Protein AF-A0A962L7I5-F1 (afdb_monomer)

Nearest PDB structures (foldseek):
  8ezt-assembly1_D-2  TM=8.402E-01  e=3.115E-03  Legionella pneumophila
  2b5a-assembly1_A  TM=9.292E-01  e=1.386E-02  [Bacillus] caldolyticus
  5woq-assembly2_C  TM=7.371E-01  e=6.204E-03  Mycolicibacterium smegmatis MC2 155
  3g5g-assembly1_A  TM=9.564E-01  e=7.330E-02  Enterobacter sp. RFL1396
  5d50-assembly1_C  TM=4.826E-01  e=2.299E+00  Salmonella phage SPC32H

Radius of gyration: 21.62 Å; Cα contacts (8 Å, |Δi|>4): 73; chains: 1; bounding box: 39×39×59 Å

Sequence (113 aa):
IFNMRTHRQRIADSLREARLEAGLSLRELAAHAGTSHATLLAYEQGKKVPAATTYLRILEACGNAVDINIERRVRERDGIPRGEELEAVLELARQFPHRMSRHLELPRFGRHG

Structure (mmCIF, N/CA/C/O backbone):
data_AF-A0A962L7I5-F1
#
_entry.id   AF-A0A962L7I5-F1
#
loop_
_atom_site.group_PDB
_atom_site.id
_atom_site.type_symbol
_atom_site.label_atom_id
_atom_site.label_alt_id
_atom_site.label_comp_id
_atom_site.label_asym_id
_atom_site.label_entity_id
_atom_site.label_seq_id
_atom_site.pdbx_PDB_ins_code
_atom_site.Cartn_x
_atom_site.Cartn_y
_atom_site.Cartn_z
_atom_site.occupancy
_atom_site.B_iso_or_equiv
_atom_site.auth_seq_id
_atom_site.auth_comp_id
_atom_site.auth_asym_id
_atom_site.auth_atom_id
_atom_site.pdbx_PDB_model_num
ATOM 1 N N . ILE A 1 1 ? 9.829 16.291 -10.262 1.00 51.28 1 ILE A N 1
ATOM 2 C CA . ILE A 1 1 ? 8.771 16.480 -9.229 1.00 51.28 1 ILE A CA 1
ATOM 3 C C . ILE A 1 1 ? 7.478 15.704 -9.558 1.00 51.28 1 ILE A C 1
ATOM 5 O O . ILE A 1 1 ? 6.868 15.171 -8.640 1.00 51.28 1 ILE A O 1
ATOM 9 N N . PHE A 1 2 ? 7.102 15.533 -10.838 1.00 54.25 2 PHE A N 1
ATOM 10 C CA . PHE A 1 2 ? 5.874 14.833 -11.279 1.00 54.25 2 PHE A CA 1
ATOM 11 C C . PHE A 1 2 ? 5.683 13.391 -10.737 1.00 54.25 2 PHE A C 1
ATOM 13 O O . PHE A 1 2 ? 4.556 12.959 -10.537 1.00 54.25 2 PHE A O 1
ATOM 20 N N . ASN A 1 3 ? 6.762 12.661 -10.418 1.00 61.88 3 ASN A N 1
ATOM 21 C CA . ASN A 1 3 ? 6.691 11.237 -10.049 1.00 61.88 3 ASN A CA 1
ATOM 22 C C . ASN A 1 3 ? 6.211 10.964 -8.602 1.00 61.88 3 ASN A C 1
ATOM 24 O O . ASN A 1 3 ? 5.497 9.996 -8.350 1.00 61.88 3 ASN A O 1
ATOM 28 N N . MET A 1 4 ? 6.550 11.822 -7.629 1.00 64.81 4 MET A N 1
ATOM 29 C CA . MET A 1 4 ? 6.256 11.557 -6.205 1.00 64.81 4 MET A CA 1
ATOM 30 C C . MET A 1 4 ? 4.758 11.601 -5.875 1.00 64.81 4 MET A C 1
ATOM 32 O O . MET A 1 4 ? 4.284 10.828 -5.041 1.00 64.81 4 MET A O 1
ATOM 36 N N . ARG A 1 5 ? 3.995 12.478 -6.544 1.00 68.75 5 ARG A N 1
ATOM 37 C CA . ARG A 1 5 ? 2.543 12.596 -6.334 1.00 68.75 5 ARG A CA 1
ATOM 38 C C . ARG A 1 5 ? 1.814 11.332 -6.803 1.00 68.75 5 ARG A C 1
ATOM 40 O O . ARG A 1 5 ? 0.890 10.893 -6.124 1.00 68.75 5 ARG A O 1
ATOM 47 N N . THR A 1 6 ? 2.295 10.720 -7.887 1.00 84.75 6 THR A N 1
ATOM 48 C CA . THR A 1 6 ? 1.784 9.455 -8.435 1.00 84.75 6 THR A CA 1
ATOM 49 C C . THR A 1 6 ? 2.081 8.274 -7.515 1.00 84.75 6 THR A C 1
ATOM 51 O O . THR A 1 6 ? 1.202 7.451 -7.280 1.00 84.75 6 THR A O 1
ATOM 54 N N . HIS A 1 7 ? 3.289 8.197 -6.945 1.00 86.25 7 HIS A N 1
ATOM 55 C CA . HIS A 1 7 ? 3.655 7.099 -6.041 1.00 86.25 7 HIS A CA 1
ATOM 56 C C . HIS A 1 7 ? 2.822 7.087 -4.762 1.00 86.25 7 HIS A C 1
ATOM 58 O O . HIS A 1 7 ? 2.343 6.034 -4.355 1.00 86.25 7 HIS A O 1
ATOM 64 N N . ARG A 1 8 ? 2.590 8.258 -4.161 1.00 92.56 8 ARG A N 1
ATOM 65 C CA . ARG A 1 8 ? 1.739 8.369 -2.974 1.00 92.56 8 ARG A CA 1
ATOM 66 C C . ARG A 1 8 ? 0.310 7.908 -3.242 1.00 92.56 8 ARG A C 1
ATOM 68 O O . ARG A 1 8 ? -0.241 7.192 -2.417 1.00 92.56 8 ARG A O 1
ATOM 75 N N . GLN A 1 9 ? -0.275 8.333 -4.363 1.00 94.06 9 GLN A N 1
ATOM 76 C CA . GLN A 1 9 ? -1.643 7.944 -4.695 1.00 94.06 9 GLN A CA 1
ATOM 77 C C . GLN A 1 9 ? -1.739 6.432 -4.913 1.00 94.06 9 GLN A C 1
ATOM 79 O O . GLN A 1 9 ? -2.592 5.800 -4.314 1.00 94.06 9 GLN A O 1
AT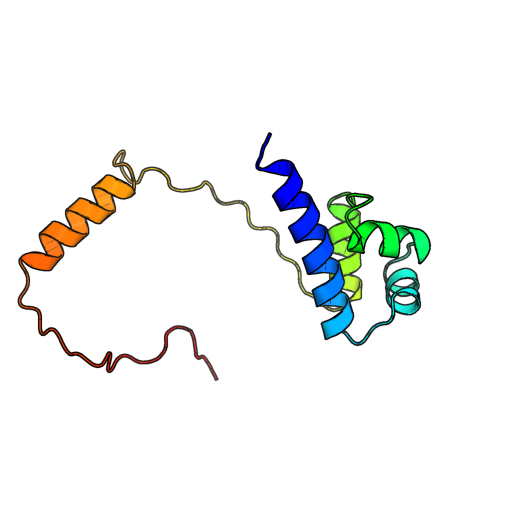OM 84 N N . ARG A 1 10 ? -0.781 5.834 -5.634 1.00 93.88 10 ARG A N 1
ATOM 85 C CA . ARG A 1 10 ? -0.722 4.374 -5.812 1.00 93.88 10 ARG A CA 1
ATOM 86 C C . ARG A 1 10 ? -0.616 3.603 -4.494 1.00 93.88 10 ARG A C 1
ATOM 88 O O . ARG A 1 10 ? -1.266 2.580 -4.366 1.00 93.88 10 ARG A O 1
ATOM 95 N N . ILE A 1 11 ? 0.172 4.091 -3.530 1.00 96.19 11 ILE A N 1
ATOM 96 C CA . ILE A 1 11 ? 0.264 3.490 -2.185 1.00 96.19 11 ILE A CA 1
ATOM 97 C C . ILE A 1 11 ? -1.074 3.590 -1.440 1.00 96.19 11 ILE A C 1
ATOM 99 O O . ILE A 1 11 ? -1.462 2.669 -0.731 1.00 96.19 11 ILE A O 1
ATOM 103 N N . ALA A 1 12 ? -1.765 4.724 -1.558 1.00 97.62 12 ALA A N 1
ATOM 104 C CA . ALA A 1 12 ? -3.062 4.916 -0.920 1.00 97.62 12 ALA A CA 1
ATOM 105 C C . ALA A 1 12 ? -4.128 3.988 -1.524 1.00 97.6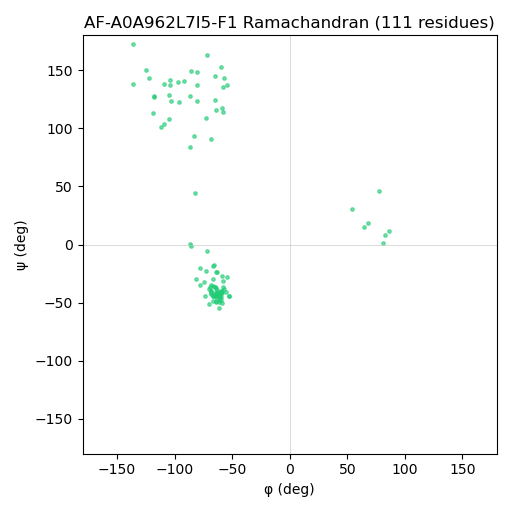2 12 ALA A C 1
ATOM 107 O O . ALA A 1 12 ? -4.876 3.345 -0.787 1.00 97.62 12 ALA A O 1
ATOM 108 N N . ASP A 1 13 ? -4.150 3.895 -2.854 1.00 97.81 13 ASP A N 1
ATOM 109 C CA . ASP A 1 13 ? -5.092 3.070 -3.603 1.00 97.81 13 ASP A CA 1
ATOM 110 C C . ASP A 1 13 ? -4.864 1.578 -3.319 1.00 97.81 13 ASP A C 1
ATOM 11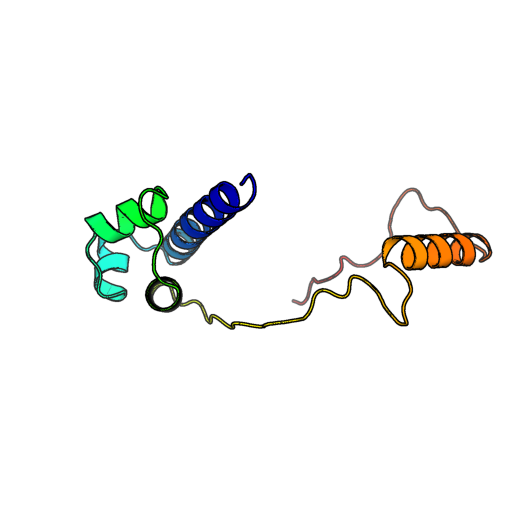2 O O . ASP A 1 13 ? -5.829 0.875 -3.038 1.00 97.81 13 ASP A O 1
ATOM 116 N N . SER A 1 14 ? -3.609 1.111 -3.280 1.00 97.19 14 SER A N 1
ATOM 117 C CA . SER A 1 14 ? -3.300 -0.297 -2.994 1.00 97.19 14 SER A CA 1
ATOM 118 C C . SER A 1 14 ? -3.690 -0.723 -1.577 1.00 97.19 14 SER A C 1
ATOM 120 O O . SER A 1 14 ? -4.181 -1.831 -1.388 1.00 97.19 14 SER A O 1
ATOM 122 N N . LEU A 1 15 ? -3.534 0.150 -0.571 1.00 97.94 15 LEU A N 1
ATOM 123 C CA . LEU A 1 15 ? -4.030 -0.135 0.782 1.00 97.94 15 LEU A CA 1
ATOM 124 C C . LEU A 1 15 ? -5.554 -0.265 0.810 1.00 97.94 15 LEU A C 1
ATOM 126 O O . LEU A 1 15 ? -6.089 -1.153 1.473 1.00 97.94 15 LEU A O 1
ATOM 130 N N . ARG A 1 16 ? -6.250 0.627 0.098 1.00 98.38 16 ARG A N 1
ATOM 131 C CA . ARG A 1 16 ? -7.710 0.599 0.011 1.00 98.38 16 ARG A CA 1
ATOM 132 C C . ARG A 1 16 ? -8.197 -0.661 -0.700 1.00 98.38 16 ARG A C 1
ATOM 134 O O . ARG A 1 16 ? -9.159 -1.264 -0.238 1.00 98.38 16 ARG A O 1
ATOM 141 N N . GLU A 1 17 ? -7.556 -1.031 -1.802 1.00 98.38 17 GLU A N 1
ATOM 142 C CA . GLU A 1 17 ? -7.871 -2.225 -2.588 1.00 98.38 17 GLU A CA 1
ATOM 143 C C . GLU A 1 17 ? -7.684 -3.492 -1.752 1.00 98.38 17 GLU A C 1
ATOM 145 O O . GLU A 1 17 ? -8.662 -4.200 -1.519 1.00 98.38 17 GLU A O 1
ATOM 150 N N . ALA A 1 18 ? -6.503 -3.682 -1.155 1.00 98.25 18 ALA A N 1
ATOM 151 C CA . ALA A 1 18 ? -6.217 -4.823 -0.285 1.00 98.25 18 ALA A CA 1
ATOM 152 C C . ALA A 1 18 ? -7.220 -4.949 0.876 1.00 98.25 18 ALA A C 1
ATOM 154 O O . ALA A 1 18 ? -7.677 -6.046 1.196 1.00 98.25 18 ALA A O 1
ATOM 155 N N . ARG A 1 19 ? -7.615 -3.824 1.494 1.00 98.44 19 ARG A N 1
ATOM 156 C CA . ARG A 1 19 ? -8.627 -3.828 2.560 1.00 98.44 19 ARG A CA 1
ATOM 157 C C . ARG A 1 19 ? -9.993 -4.296 2.053 1.00 98.44 19 ARG A C 1
ATOM 159 O O . ARG A 1 19 ? -10.679 -5.044 2.748 1.00 98.44 19 ARG A O 1
ATOM 166 N N . LEU A 1 20 ? -10.422 -3.785 0.898 1.00 98.44 20 LEU A N 1
ATOM 167 C CA . LEU A 1 20 ? -11.727 -4.106 0.320 1.00 98.44 20 LEU A CA 1
ATOM 168 C C . LEU A 1 20 ? -11.792 -5.565 -0.140 1.00 98.44 20 LEU A C 1
ATOM 170 O O . LEU A 1 20 ? -12.806 -6.213 0.100 1.00 98.44 20 LEU A O 1
ATOM 174 N N . GLU A 1 21 ? -10.717 -6.089 -0.729 1.00 98.38 21 GLU A N 1
ATOM 175 C CA . GLU A 1 21 ? -10.602 -7.500 -1.115 1.00 98.38 21 GLU A CA 1
ATOM 176 C C . GLU A 1 21 ? -10.629 -8.436 0.097 1.00 98.38 21 GLU A C 1
ATOM 178 O O . GLU A 1 21 ? -11.288 -9.473 0.061 1.00 98.38 21 GLU A O 1
ATOM 183 N N . ALA A 1 22 ? -10.008 -8.031 1.208 1.00 97.69 22 ALA A N 1
ATOM 184 C CA . ALA A 1 22 ? -10.085 -8.747 2.481 1.00 97.69 22 ALA A CA 1
ATOM 185 C C . ALA A 1 22 ? -11.460 -8.636 3.175 1.00 97.69 22 ALA A C 1
ATOM 187 O O . ALA A 1 22 ? -11.672 -9.244 4.223 1.00 97.69 22 ALA A O 1
ATOM 188 N N . GLY A 1 23 ? -12.391 -7.836 2.638 1.00 98.38 23 GLY A N 1
ATOM 189 C CA . GLY A 1 23 ? -13.717 -7.622 3.222 1.00 98.38 23 GLY A CA 1
ATOM 190 C C . GLY A 1 23 ? -13.708 -6.853 4.548 1.00 98.38 23 GLY A C 1
ATOM 191 O O . GLY A 1 23 ? -14.690 -6.901 5.285 1.00 98.38 23 GLY A O 1
ATOM 192 N N . LEU A 1 24 ? -12.621 -6.141 4.867 1.00 98.44 24 LEU A N 1
ATOM 193 C CA . LEU A 1 24 ? -12.444 -5.471 6.156 1.00 98.44 24 LEU A CA 1
ATOM 194 C C . LEU A 1 24 ? -12.943 -4.020 6.119 1.00 98.44 24 LEU A C 1
ATOM 196 O O . LEU A 1 24 ? -12.698 -3.251 5.182 1.00 98.44 24 LEU A O 1
ATOM 200 N N . SER A 1 25 ? -13.578 -3.572 7.195 1.00 98.44 25 SER A N 1
ATOM 201 C CA . SER A 1 25 ? -13.774 -2.148 7.454 1.00 98.44 25 SER A CA 1
ATOM 202 C C . SER A 1 25 ? -12.456 -1.473 7.853 1.00 98.44 25 SER A C 1
ATOM 204 O O . SER A 1 25 ? -11.490 -2.108 8.280 1.00 98.44 25 SER A O 1
ATOM 206 N N . LEU A 1 26 ? -12.414 -0.139 7.774 1.00 98.38 26 LEU A N 1
ATOM 207 C CA . LEU A 1 26 ? -11.265 0.636 8.259 1.00 98.38 26 LEU A CA 1
ATOM 208 C C . LEU A 1 26 ? -10.975 0.393 9.748 1.00 98.38 26 LEU A C 1
ATOM 210 O O . LEU A 1 26 ? -9.826 0.492 10.166 1.00 98.38 26 LEU A O 1
ATOM 214 N N . ARG A 1 27 ? -11.998 0.121 10.571 1.00 98.12 27 ARG A N 1
ATOM 215 C CA . ARG A 1 27 ? -11.800 -0.127 12.007 1.00 98.12 27 ARG A CA 1
ATOM 216 C C . ARG A 1 27 ? -11.172 -1.493 12.248 1.00 98.12 27 ARG A C 1
ATOM 218 O O . ARG A 1 27 ? -10.232 -1.573 13.032 1.00 98.12 27 ARG A O 1
ATOM 225 N N . GLU A 1 28 ? -11.659 -2.519 11.558 1.00 98.50 28 GLU A N 1
ATOM 226 C CA . GLU A 1 28 ? -11.133 -3.883 11.674 1.00 98.50 28 GLU A CA 1
ATOM 227 C C . GLU A 1 28 ? -9.688 -3.947 11.193 1.00 98.50 28 GLU A C 1
ATOM 229 O O . GLU A 1 28 ? -8.818 -4.374 11.949 1.00 98.50 28 GLU A O 1
ATOM 234 N N . LEU A 1 29 ? -9.391 -3.410 10.003 1.00 98.56 29 LEU A N 1
ATOM 235 C CA . LEU A 1 29 ? -8.015 -3.395 9.510 1.00 98.56 29 LEU A CA 1
ATOM 236 C C . LEU A 1 29 ? -7.092 -2.568 10.410 1.00 98.56 29 LEU A C 1
ATOM 238 O O . LEU A 1 29 ? -5.962 -2.971 10.661 1.00 98.56 29 LEU A O 1
ATOM 242 N N . ALA A 1 30 ? -7.547 -1.426 10.930 1.00 98.19 30 ALA A N 1
ATOM 243 C CA . ALA A 1 30 ? -6.731 -0.640 11.851 1.00 98.19 30 ALA A CA 1
ATOM 244 C C . ALA A 1 30 ? -6.377 -1.439 13.118 1.00 98.19 30 ALA A C 1
ATOM 246 O O . ALA A 1 30 ? -5.218 -1.431 13.534 1.00 98.19 30 ALA A O 1
ATOM 247 N N . ALA A 1 31 ? -7.344 -2.168 13.683 1.00 97.88 31 ALA A N 1
ATOM 248 C CA . ALA A 1 31 ? -7.118 -3.041 14.829 1.00 97.88 31 ALA A CA 1
ATOM 249 C C . ALA A 1 31 ? -6.151 -4.189 14.492 1.00 97.88 31 ALA A C 1
ATOM 251 O O . ALA A 1 31 ? -5.170 -4.370 15.208 1.00 97.88 31 ALA A O 1
ATOM 252 N N . HIS A 1 32 ? -6.372 -4.900 13.380 1.00 97.19 32 HIS A N 1
ATOM 253 C CA . HIS A 1 32 ? -5.519 -6.012 12.937 1.00 97.19 32 HIS A CA 1
ATOM 254 C C . HIS A 1 32 ? -4.090 -5.559 12.659 1.00 97.19 32 HIS A C 1
ATOM 256 O O . HIS A 1 32 ? -3.127 -6.200 13.070 1.00 97.19 32 HIS A O 1
ATOM 262 N N . ALA A 1 33 ? -3.950 -4.425 11.978 1.00 96.88 33 ALA A N 1
ATOM 263 C CA . ALA A 1 33 ? -2.652 -3.893 11.635 1.00 96.88 33 ALA A CA 1
ATOM 264 C C . ALA A 1 33 ? -1.945 -3.309 12.857 1.00 96.88 33 ALA A C 1
ATOM 266 O O . ALA A 1 33 ? -0.732 -3.206 12.808 1.00 96.88 33 ALA A O 1
ATOM 267 N N . GLY A 1 34 ? -2.630 -2.907 13.935 1.00 97.12 34 GLY A N 1
ATOM 268 C CA . GLY A 1 34 ? -2.020 -2.192 15.063 1.00 97.12 34 GLY A CA 1
ATOM 269 C C . GLY A 1 34 ? -1.774 -0.712 14.744 1.00 97.12 34 GLY A C 1
ATOM 270 O O . GLY A 1 34 ? -0.678 -0.178 14.930 1.00 97.12 34 GLY A O 1
ATOM 271 N N . THR A 1 35 ? -2.775 -0.046 14.171 1.00 96.75 35 THR A N 1
ATOM 272 C CA . THR A 1 35 ? -2.783 1.398 13.905 1.00 96.75 35 THR A CA 1
ATOM 273 C C . THR A 1 35 ? -4.136 1.999 14.284 1.00 96.75 35 THR A C 1
ATOM 275 O O . THR A 1 35 ? -5.077 1.290 14.625 1.00 96.75 35 THR A O 1
ATOM 278 N N . SER A 1 36 ? -4.265 3.325 14.247 1.00 98.12 36 SER A N 1
ATOM 279 C CA . SER A 1 36 ? -5.557 3.968 14.509 1.00 98.12 36 SER A CA 1
ATOM 280 C C . SER A 1 36 ? -6.408 4.050 13.240 1.00 98.12 36 SER A C 1
ATOM 282 O O . SER A 1 36 ? -5.880 4.241 12.141 1.00 98.12 36 SER A O 1
ATOM 284 N N . HIS A 1 37 ? -7.734 4.006 13.391 1.00 98.00 37 HIS A N 1
ATOM 285 C CA . HIS A 1 37 ? -8.676 4.244 12.292 1.00 98.00 37 HIS A CA 1
ATOM 286 C C . HIS A 1 37 ? -8.395 5.573 11.568 1.00 98.00 37 HIS A C 1
ATOM 288 O O . HIS A 1 37 ? -8.372 5.625 10.341 1.00 98.00 37 HIS A O 1
ATOM 294 N N . ALA A 1 38 ? -8.146 6.653 12.319 1.00 98.19 38 ALA A N 1
ATOM 295 C CA . ALA A 1 38 ? -7.850 7.967 11.747 1.00 98.19 38 ALA A CA 1
ATOM 296 C C . ALA A 1 38 ? -6.531 7.969 10.955 1.00 98.19 38 ALA A C 1
ATOM 298 O O . ALA A 1 38 ? -6.432 8.612 9.909 1.00 98.19 38 ALA A O 1
ATOM 299 N N . THR A 1 39 ? -5.528 7.227 11.430 1.00 98.19 39 THR A N 1
ATOM 300 C CA . THR A 1 39 ? -4.248 7.056 10.736 1.00 98.19 39 THR A CA 1
ATOM 301 C C . THR A 1 39 ? -4.433 6.282 9.433 1.00 98.19 39 THR A C 1
ATOM 303 O O . THR A 1 39 ? -3.969 6.747 8.395 1.00 98.19 39 THR A O 1
ATOM 306 N N . LEU A 1 40 ? -5.144 5.151 9.466 1.00 98.44 40 LEU A N 1
ATOM 307 C CA . LEU A 1 40 ? -5.412 4.338 8.278 1.00 98.44 40 LEU A CA 1
ATOM 308 C C . LEU A 1 40 ? -6.241 5.105 7.237 1.00 98.44 40 LEU A C 1
ATOM 310 O O . LEU A 1 40 ? -5.890 5.121 6.061 1.00 98.44 40 LEU A O 1
ATOM 314 N N . LEU A 1 41 ? -7.266 5.844 7.676 1.00 98.50 41 LEU A N 1
ATOM 315 C CA . LEU A 1 41 ? -8.048 6.729 6.810 1.00 98.50 41 LEU A CA 1
ATOM 316 C C . LEU A 1 41 ? -7.167 7.795 6.138 1.00 98.50 41 LEU A C 1
ATOM 318 O O . LEU A 1 41 ? -7.325 8.080 4.953 1.00 98.50 41 LEU A O 1
ATOM 322 N N . ALA A 1 42 ? -6.224 8.386 6.878 1.00 98.12 42 ALA A N 1
ATOM 323 C CA . ALA A 1 42 ? -5.292 9.360 6.317 1.00 98.12 42 ALA A CA 1
ATOM 324 C C . ALA A 1 42 ? -4.328 8.736 5.291 1.00 98.12 42 ALA A C 1
ATOM 326 O O . ALA A 1 42 ? -3.911 9.441 4.368 1.00 98.12 42 ALA A O 1
ATOM 327 N N . TYR A 1 43 ? -3.986 7.450 5.432 1.00 98.19 43 TYR A N 1
ATOM 328 C CA . TYR A 1 43 ? -3.206 6.711 4.438 1.00 98.19 43 TYR A CA 1
ATOM 329 C C . TYR A 1 43 ? -4.013 6.447 3.164 1.00 98.19 43 TYR A C 1
ATOM 331 O O . TYR A 1 43 ? -3.557 6.842 2.096 1.00 98.19 43 TYR A O 1
ATOM 339 N N . GLU A 1 44 ? -5.229 5.897 3.260 1.00 97.94 44 GLU A N 1
ATOM 340 C CA . GLU A 1 44 ? -6.083 5.632 2.082 1.00 97.94 44 GLU A CA 1
ATOM 341 C C . GLU A 1 44 ? -6.501 6.908 1.333 1.00 97.94 44 GLU A C 1
ATOM 343 O O . GLU A 1 44 ? -6.799 6.872 0.145 1.00 97.94 44 GLU A O 1
ATOM 348 N N . GLN A 1 45 ? -6.514 8.063 2.002 1.00 96.94 45 GLN A N 1
ATOM 349 C CA . GLN A 1 45 ? -6.763 9.361 1.361 1.00 96.94 45 GLN A CA 1
ATOM 350 C C . GLN A 1 45 ? -5.495 10.001 0.770 1.00 96.94 45 GLN A C 1
ATOM 352 O O . GLN A 1 45 ? -5.549 11.128 0.273 1.00 96.94 45 GLN A O 1
ATOM 357 N N . GLY A 1 46 ? -4.330 9.361 0.906 1.00 95.75 46 GLY A N 1
ATOM 358 C CA . GLY A 1 46 ? -3.043 9.917 0.490 1.00 95.75 46 GLY A CA 1
ATOM 359 C C . GLY A 1 46 ? -2.625 11.172 1.269 1.00 95.75 46 GLY A C 1
ATOM 360 O O . GLY A 1 46 ? -1.723 11.896 0.842 1.00 95.75 46 GLY A O 1
ATOM 361 N N . LYS A 1 47 ? -3.254 11.473 2.411 1.00 95.69 47 LYS A N 1
ATOM 362 C CA . LYS A 1 47 ? -2.896 12.620 3.267 1.00 95.69 47 LYS A CA 1
ATOM 363 C C . LYS A 1 47 ? -1.605 12.367 4.037 1.00 95.69 47 LYS A C 1
ATOM 365 O O . LYS A 1 47 ? -0.846 13.301 4.278 1.00 95.69 47 LYS A O 1
ATOM 370 N N . LYS A 1 48 ? -1.347 11.110 4.398 1.00 96.25 48 LYS A N 1
ATOM 371 C CA . LYS A 1 48 ? -0.086 10.645 4.984 1.00 96.25 48 LYS A CA 1
ATOM 372 C C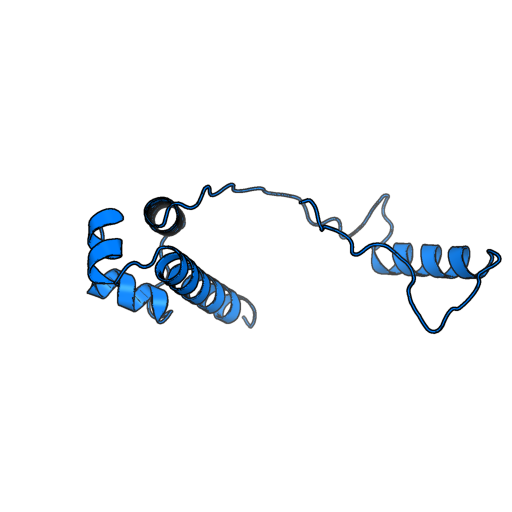 . LYS A 1 48 ? 0.466 9.496 4.151 1.00 96.25 48 LYS A C 1
ATOM 374 O O . LYS A 1 4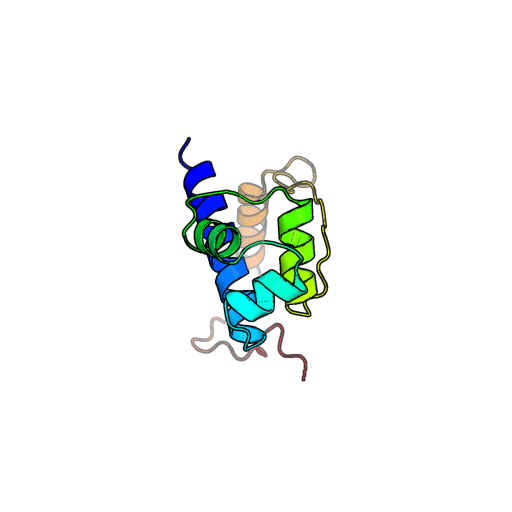8 ? -0.298 8.743 3.559 1.00 96.25 48 LYS A O 1
ATOM 379 N N . VAL A 1 49 ? 1.788 9.362 4.126 1.00 96.12 49 VAL A N 1
ATOM 380 C CA . VAL A 1 49 ? 2.460 8.208 3.519 1.00 96.12 49 VAL A CA 1
ATOM 381 C C . VAL A 1 49 ? 2.924 7.299 4.653 1.00 96.12 49 VAL A C 1
ATOM 383 O O . VAL A 1 49 ? 3.623 7.788 5.545 1.00 96.12 49 VAL A O 1
ATOM 386 N N . PRO A 1 50 ? 2.519 6.020 4.685 1.00 96.81 50 PRO A N 1
ATOM 387 C CA . PRO A 1 50 ? 3.068 5.080 5.649 1.00 96.81 50 PRO A CA 1
ATOM 388 C C . PRO A 1 50 ? 4.561 4.863 5.376 1.00 96.81 50 PRO A C 1
ATOM 390 O O . PRO A 1 50 ? 4.997 4.830 4.226 1.00 96.81 50 PRO A O 1
ATOM 393 N N . ALA A 1 51 ? 5.349 4.678 6.435 1.00 96.50 51 ALA A N 1
ATOM 394 C CA . ALA A 1 51 ? 6.681 4.098 6.281 1.00 96.50 51 ALA A CA 1
ATOM 395 C C . ALA A 1 51 ? 6.558 2.694 5.664 1.00 96.50 51 ALA A C 1
ATOM 397 O O . ALA A 1 51 ? 5.544 2.027 5.878 1.00 96.50 51 ALA A O 1
ATOM 398 N N . ALA A 1 52 ? 7.588 2.231 4.949 1.00 95.00 52 ALA A N 1
ATOM 399 C CA . ALA A 1 52 ? 7.553 0.940 4.258 1.00 95.00 52 ALA A CA 1
ATOM 400 C C . ALA A 1 52 ? 7.155 -0.213 5.197 1.00 95.00 52 ALA A C 1
ATOM 402 O O . ALA A 1 52 ? 6.261 -0.982 4.876 1.00 95.00 52 ALA A O 1
ATOM 403 N N . THR A 1 53 ? 7.714 -0.259 6.408 1.00 95.94 53 THR A N 1
ATOM 404 C CA . THR A 1 53 ? 7.371 -1.265 7.429 1.00 95.94 53 THR A CA 1
ATOM 405 C C . THR A 1 53 ? 5.892 -1.243 7.827 1.00 95.94 53 THR A C 1
ATOM 407 O O . THR A 1 53 ? 5.270 -2.288 7.983 1.00 95.94 53 THR A O 1
ATOM 410 N N . THR A 1 54 ? 5.295 -0.057 7.962 1.00 97.38 54 THR A N 1
ATOM 411 C CA . THR A 1 54 ? 3.859 0.088 8.247 1.00 97.38 54 THR A CA 1
ATOM 412 C C . THR A 1 54 ? 3.008 -0.316 7.053 1.00 97.38 54 THR A C 1
ATOM 414 O O . THR A 1 54 ? 1.970 -0.933 7.247 1.00 97.38 54 THR A O 1
ATOM 417 N N . TYR A 1 55 ? 3.436 0.012 5.835 1.00 97.50 55 TYR A N 1
ATOM 418 C CA . TYR A 1 55 ? 2.741 -0.391 4.617 1.00 97.50 55 TYR A CA 1
ATOM 419 C C . TYR A 1 55 ? 2.679 -1.919 4.486 1.00 97.50 55 TYR A C 1
ATOM 421 O O . TYR A 1 55 ? 1.589 -2.460 4.334 1.00 97.50 55 TYR A O 1
ATOM 429 N N . LEU A 1 56 ? 3.817 -2.605 4.647 1.00 96.75 56 LEU A N 1
ATOM 430 C CA . LEU A 1 56 ? 3.901 -4.071 4.601 1.00 96.75 56 LEU A CA 1
ATOM 431 C C . LEU A 1 56 ? 3.005 -4.726 5.655 1.00 96.75 56 LEU A C 1
ATOM 433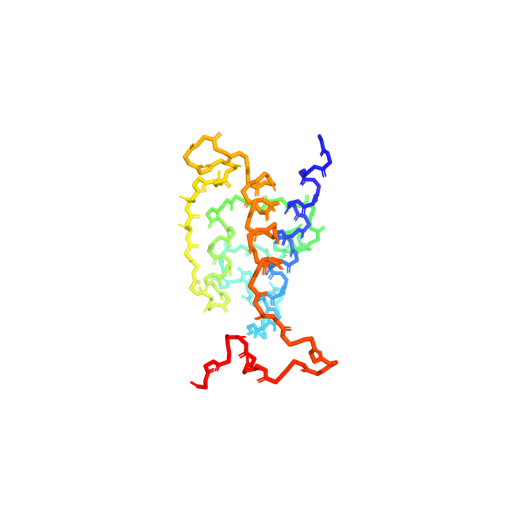 O O . LEU A 1 56 ? 2.146 -5.527 5.312 1.00 96.75 56 LEU A O 1
ATOM 437 N N . ARG A 1 57 ? 3.107 -4.288 6.915 1.00 96.94 57 ARG A N 1
ATOM 438 C CA . ARG A 1 57 ? 2.269 -4.789 8.015 1.00 96.94 57 ARG A CA 1
ATOM 439 C C . ARG A 1 57 ? 0.768 -4.632 7.751 1.00 96.94 57 ARG A C 1
ATOM 441 O O . ARG A 1 57 ? -0.014 -5.491 8.141 1.00 96.94 57 ARG A O 1
ATOM 448 N N . ILE A 1 58 ? 0.338 -3.530 7.126 1.00 98.25 58 ILE A N 1
ATOM 449 C CA . ILE A 1 58 ? -1.081 -3.336 6.782 1.00 98.25 58 ILE A CA 1
ATOM 450 C C . ILE A 1 58 ? -1.509 -4.327 5.691 1.00 98.25 58 ILE A C 1
ATOM 452 O O . ILE A 1 58 ? -2.596 -4.891 5.789 1.00 98.25 58 ILE A O 1
ATOM 456 N N . LEU A 1 59 ? -0.673 -4.564 4.676 1.00 98.12 59 LEU A N 1
ATOM 457 C CA . LEU A 1 59 ? -0.963 -5.539 3.620 1.00 98.12 59 LEU A CA 1
ATOM 458 C C . LEU A 1 59 ? -1.023 -6.977 4.156 1.00 98.12 59 LEU A C 1
ATOM 460 O O . LEU A 1 59 ? -1.949 -7.712 3.812 1.00 98.12 59 LEU A O 1
ATOM 464 N N . GLU A 1 60 ? -0.097 -7.350 5.039 1.00 97.31 60 GLU A N 1
ATOM 465 C CA . GLU A 1 60 ? -0.095 -8.640 5.743 1.00 97.31 60 GLU A CA 1
ATOM 466 C C . GLU A 1 60 ? -1.355 -8.814 6.603 1.00 97.31 60 GLU A C 1
ATOM 468 O O . GLU A 1 60 ? -1.980 -9.870 6.584 1.00 97.31 60 GLU A O 1
ATOM 473 N N . ALA A 1 61 ? -1.802 -7.757 7.293 1.00 97.94 61 ALA A N 1
ATOM 474 C CA . ALA A 1 61 ? -3.053 -7.762 8.056 1.00 97.94 61 ALA A CA 1
ATOM 475 C C . ALA A 1 61 ? -4.315 -7.900 7.177 1.00 97.94 61 ALA A C 1
ATOM 477 O O . ALA A 1 61 ? -5.378 -8.256 7.688 1.00 97.94 61 ALA A O 1
ATOM 478 N N . CYS A 1 62 ? -4.203 -7.641 5.868 1.00 98.12 62 CYS A N 1
ATOM 479 C CA . CYS A 1 62 ? -5.236 -7.948 4.873 1.00 98.12 62 CYS A CA 1
ATOM 480 C C . CYS A 1 62 ? -5.121 -9.382 4.318 1.00 98.12 62 CYS A C 1
ATOM 482 O O . CYS A 1 62 ? -5.906 -9.759 3.457 1.00 98.12 62 CYS A O 1
ATOM 484 N N . GLY A 1 63 ? -4.145 -10.177 4.771 1.00 97.00 63 GLY A N 1
ATOM 485 C CA . GLY A 1 63 ? -3.908 -11.543 4.298 1.00 97.00 63 GLY A CA 1
ATOM 486 C C . GLY A 1 63 ? -3.032 -11.646 3.047 1.00 97.00 63 GLY A C 1
ATOM 487 O O . GLY A 1 63 ? -2.947 -12.722 2.461 1.00 97.00 63 GLY A O 1
ATOM 488 N N . ASN A 1 64 ? -2.374 -10.562 2.626 1.00 97.50 64 ASN A N 1
ATOM 489 C CA . ASN A 1 64 ? -1.465 -10.611 1.482 1.00 97.50 64 ASN A CA 1
ATOM 490 C C . ASN A 1 64 ? -0.100 -11.170 1.890 1.00 97.50 64 ASN A C 1
ATOM 492 O O . ASN A 1 64 ? 0.479 -10.741 2.888 1.00 97.50 64 ASN A O 1
ATOM 496 N N . ALA A 1 65 ? 0.457 -12.050 1.060 1.00 92.94 65 ALA A N 1
ATOM 497 C CA . ALA A 1 65 ? 1.889 -12.322 1.059 1.00 92.94 65 ALA A CA 1
ATOM 498 C C . ALA A 1 65 ? 2.590 -11.215 0.261 1.00 92.94 65 ALA A C 1
ATOM 500 O O . ALA A 1 65 ? 2.234 -10.968 -0.893 1.00 92.94 65 ALA A O 1
ATOM 501 N N . VAL A 1 66 ? 3.549 -10.517 0.875 1.00 90.62 66 VAL A N 1
ATOM 502 C CA . VAL A 1 66 ? 4.230 -9.382 0.241 1.00 90.62 66 VAL A CA 1
ATOM 503 C C . VAL A 1 66 ? 5.716 -9.662 0.105 1.00 90.62 66 VAL A C 1
ATOM 505 O O . VAL A 1 66 ? 6.446 -9.670 1.092 1.00 90.62 66 VAL A O 1
ATOM 508 N N . ASP A 1 67 ? 6.170 -9.795 -1.137 1.00 89.25 67 ASP A N 1
ATOM 509 C CA . ASP A 1 67 ? 7.584 -9.923 -1.471 1.00 89.25 67 ASP A CA 1
ATOM 510 C C . ASP A 1 67 ? 8.133 -8.611 -2.038 1.00 89.25 67 ASP A C 1
ATOM 512 O O . ASP A 1 67 ? 7.514 -7.954 -2.881 1.00 89.25 67 ASP A O 1
ATOM 516 N N . ILE A 1 68 ? 9.332 -8.226 -1.596 1.00 87.44 68 ILE A N 1
ATOM 517 C CA . ILE A 1 68 ? 10.055 -7.080 -2.152 1.00 87.44 68 ILE A CA 1
ATOM 518 C C . ILE A 1 68 ? 11.184 -7.605 -3.026 1.00 87.44 68 ILE A C 1
ATOM 520 O O . ILE A 1 68 ? 12.201 -8.079 -2.524 1.00 87.44 68 ILE A O 1
ATOM 524 N N . ASN A 1 69 ? 11.027 -7.450 -4.337 1.00 88.75 69 ASN A N 1
ATOM 525 C CA . ASN A 1 69 ? 12.077 -7.747 -5.299 1.00 88.75 69 ASN A CA 1
ATOM 526 C C . ASN A 1 69 ? 12.706 -6.449 -5.829 1.00 88.75 69 ASN A C 1
ATOM 528 O O . ASN A 1 69 ? 12.003 -5.539 -6.279 1.00 88.75 69 ASN A O 1
ATOM 532 N N . ILE A 1 70 ? 14.035 -6.355 -5.770 1.00 87.56 70 ILE A N 1
ATOM 533 C CA . ILE A 1 70 ? 14.799 -5.203 -6.257 1.00 87.56 70 ILE A CA 1
ATOM 534 C C . ILE A 1 70 ? 15.605 -5.648 -7.471 1.00 87.56 70 ILE A C 1
ATOM 536 O O . ILE A 1 70 ? 16.679 -6.229 -7.348 1.00 87.56 70 ILE A O 1
ATOM 540 N N . GLU A 1 71 ? 15.108 -5.306 -8.654 1.00 83.62 71 GLU A N 1
ATOM 541 C CA . GLU A 1 71 ? 15.799 -5.569 -9.912 1.00 83.62 71 GLU A CA 1
ATOM 542 C C . GLU A 1 71 ? 16.313 -4.270 -10.524 1.00 83.62 71 GLU A C 1
ATOM 544 O O . GLU A 1 71 ? 15.624 -3.242 -10.573 1.00 83.62 71 GLU A O 1
ATOM 549 N N . ARG A 1 72 ? 17.540 -4.306 -11.051 1.00 81.56 72 ARG A N 1
ATOM 550 C CA . ARG A 1 72 ? 18.033 -3.207 -11.879 1.00 81.56 72 ARG A CA 1
ATOM 551 C C . ARG A 1 72 ? 17.180 -3.168 -13.142 1.00 81.56 72 ARG A C 1
ATOM 553 O O . ARG A 1 72 ? 17.120 -4.138 -13.891 1.00 81.56 72 ARG A O 1
ATOM 560 N N . ARG A 1 73 ? 16.575 -2.014 -13.433 1.00 74.38 73 ARG A N 1
ATOM 561 C CA . ARG A 1 73 ? 15.951 -1.801 -14.743 1.00 74.38 73 ARG A CA 1
ATOM 562 C C . ARG A 1 73 ? 17.004 -1.987 -15.832 1.00 74.38 73 ARG A C 1
ATOM 564 O O . ARG A 1 73 ? 17.919 -1.173 -15.937 1.00 74.38 73 ARG A O 1
ATOM 571 N N . VAL A 1 74 ? 16.834 -3.023 -16.648 1.00 71.62 74 VAL A N 1
ATOM 572 C CA . VAL A 1 74 ? 17.599 -3.229 -17.880 1.00 71.62 74 VAL A CA 1
ATOM 573 C C . VAL A 1 74 ? 17.169 -2.142 -18.863 1.00 71.62 74 VAL A C 1
ATOM 575 O O . VAL A 1 74 ? 16.145 -2.267 -19.542 1.00 71.62 74 VAL A O 1
ATOM 578 N N . ARG A 1 75 ? 17.890 -1.018 -18.832 1.00 69.69 75 ARG A N 1
ATOM 579 C CA . ARG A 1 75 ? 17.788 0.061 -19.826 1.00 69.69 75 ARG A CA 1
ATOM 580 C C . ARG A 1 75 ? 18.599 -0.270 -21.073 1.00 69.69 75 ARG A C 1
ATOM 582 O O . ARG A 1 75 ? 18.205 0.131 -22.162 1.00 69.69 75 ARG A O 1
ATOM 589 N N . GLU A 1 76 ? 19.663 -1.039 -20.874 1.00 68.75 76 GLU A N 1
ATOM 590 C CA . GLU A 1 76 ? 20.576 -1.533 -21.890 1.00 68.75 76 GLU A CA 1
ATOM 591 C C . GLU A 1 76 ? 20.872 -3.006 -21.608 1.00 68.75 76 GLU A C 1
ATOM 593 O O . GLU A 1 76 ? 21.070 -3.385 -20.446 1.00 68.75 76 GLU A O 1
ATOM 598 N N . ARG A 1 77 ? 20.896 -3.824 -22.659 1.00 65.50 77 ARG A N 1
ATOM 599 C CA . ARG A 1 77 ? 21.389 -5.203 -22.626 1.00 65.50 77 ARG A CA 1
ATOM 600 C C . ARG A 1 77 ? 22.573 -5.271 -23.580 1.00 65.50 77 ARG A C 1
ATOM 602 O O . ARG A 1 77 ? 22.474 -4.786 -24.698 1.00 65.50 77 ARG A O 1
ATOM 609 N N . ASP A 1 78 ? 23.712 -5.763 -23.097 1.00 73.88 78 ASP A N 1
ATOM 610 C CA . ASP A 1 78 ? 24.967 -5.800 -23.863 1.00 73.88 78 ASP A CA 1
ATOM 611 C C . ASP A 1 78 ? 25.388 -4.425 -24.440 1.00 73.88 78 ASP A C 1
ATOM 613 O O . ASP A 1 78 ? 26.009 -4.335 -25.492 1.00 73.88 78 ASP A O 1
ATOM 617 N N . GLY A 1 79 ? 25.038 -3.336 -23.739 1.00 78.12 79 GLY A N 1
ATOM 618 C CA . GLY A 1 79 ? 25.334 -1.954 -24.145 1.00 78.12 79 GLY A CA 1
ATOM 619 C C . GLY A 1 79 ? 24.372 -1.357 -25.179 1.00 78.12 79 GLY A C 1
ATOM 620 O O . GLY A 1 79 ? 24.554 -0.208 -25.567 1.00 78.12 79 GLY A O 1
ATOM 621 N N . ILE A 1 80 ? 23.345 -2.099 -25.602 1.00 76.38 80 ILE A N 1
ATOM 622 C CA . ILE A 1 80 ? 22.348 -1.634 -26.570 1.00 76.38 80 ILE A CA 1
ATOM 623 C C . ILE A 1 80 ? 21.129 -1.097 -25.811 1.00 76.38 80 ILE A C 1
ATOM 625 O O . ILE A 1 80 ? 20.526 -1.850 -25.035 1.00 76.38 80 ILE A O 1
ATOM 629 N N . PRO A 1 81 ? 20.726 0.172 -26.008 1.00 85.81 81 PRO A N 1
ATOM 630 C CA . PRO A 1 81 ? 19.486 0.702 -25.463 1.00 85.81 81 PRO A CA 1
ATOM 631 C C . PRO A 1 81 ? 18.295 -0.163 -25.867 1.00 85.81 81 PRO A C 1
ATOM 633 O O . PRO A 1 81 ? 18.137 -0.546 -27.019 1.00 85.81 81 PRO A O 1
ATOM 636 N N . ARG A 1 82 ? 17.387 -0.431 -24.930 1.00 80.25 82 ARG A N 1
ATOM 637 C CA . ARG A 1 82 ? 16.268 -1.361 -25.158 1.00 80.25 82 ARG A CA 1
ATOM 638 C C . ARG A 1 82 ? 15.347 -0.980 -26.325 1.00 80.25 82 ARG A C 1
ATOM 640 O O . ARG A 1 82 ? 14.694 -1.847 -26.896 1.00 80.25 82 ARG A O 1
ATOM 647 N N . GLY A 1 83 ? 15.267 0.312 -26.648 1.00 84.31 83 GLY A N 1
ATOM 648 C CA . GLY A 1 83 ? 14.546 0.794 -27.828 1.00 84.31 83 GLY A CA 1
ATOM 649 C C . GLY A 1 83 ? 15.215 0.355 -29.130 1.00 84.31 83 GLY A C 1
ATOM 650 O O . GLY A 1 83 ? 14.532 -0.151 -30.010 1.00 84.31 83 GLY A O 1
ATOM 651 N N . GLU A 1 84 ? 16.541 0.468 -29.199 1.00 86.62 84 GLU A N 1
ATOM 652 C CA . GLU A 1 84 ? 17.349 0.017 -30.337 1.00 86.62 84 GLU A CA 1
ATOM 653 C C . GLU A 1 84 ? 17.343 -1.514 -30.447 1.00 86.62 84 GLU A C 1
ATOM 655 O O . GLU A 1 84 ? 17.190 -2.052 -31.539 1.00 86.62 84 GLU A O 1
ATOM 660 N N . GLU A 1 85 ? 17.415 -2.230 -29.317 1.00 86.50 85 GLU A N 1
ATOM 661 C CA . GLU A 1 85 ? 17.266 -3.693 -29.291 1.00 86.50 85 GLU A CA 1
ATOM 662 C C . GLU A 1 85 ? 15.895 -4.113 -29.849 1.00 86.50 85 GLU A C 1
ATOM 664 O O . GLU A 1 85 ? 15.812 -5.011 -30.686 1.00 86.50 85 GLU A O 1
ATOM 669 N N . LEU A 1 86 ? 14.811 -3.443 -29.434 1.00 89.62 86 LEU A N 1
ATOM 670 C CA . LEU A 1 86 ? 13.467 -3.714 -29.947 1.00 89.62 86 LEU A CA 1
ATOM 671 C C . LEU A 1 86 ? 13.355 -3.404 -31.444 1.00 89.62 86 LEU A C 1
ATOM 673 O O . LEU A 1 86 ? 12.759 -4.189 -32.178 1.00 89.62 86 LEU A O 1
ATOM 677 N N . GLU A 1 87 ? 13.913 -2.287 -31.902 1.00 91.00 87 GLU A N 1
ATOM 678 C CA . GLU A 1 87 ? 13.933 -1.926 -33.319 1.00 91.00 87 GLU A CA 1
ATOM 679 C C . GLU A 1 87 ? 14.663 -2.986 -34.150 1.00 91.00 87 GLU A C 1
ATOM 681 O O . GLU A 1 87 ? 14.097 -3.495 -35.118 1.00 91.00 87 GLU A O 1
ATOM 686 N N . ALA A 1 88 ? 15.853 -3.410 -33.717 1.00 89.19 88 ALA A N 1
ATOM 687 C CA . ALA A 1 88 ? 16.618 -4.469 -34.367 1.00 89.19 88 ALA A CA 1
ATOM 688 C C . ALA A 1 88 ? 15.850 -5.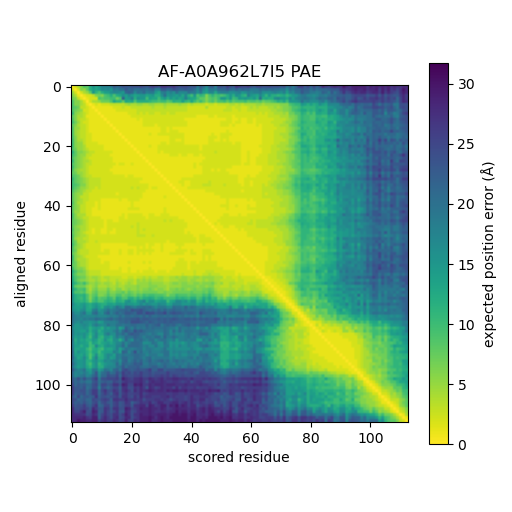803 -34.410 1.00 89.19 88 ALA A C 1
ATOM 690 O O . ALA A 1 88 ? 15.831 -6.478 -35.441 1.00 89.19 88 ALA A O 1
ATOM 691 N N . VAL A 1 89 ? 15.164 -6.172 -33.321 1.00 92.19 89 VAL A N 1
ATOM 692 C CA . VAL A 1 89 ? 14.303 -7.365 -33.282 1.00 92.19 89 VAL A CA 1
ATOM 693 C C . VAL A 1 89 ? 13.136 -7.244 -34.265 1.00 92.19 89 VAL A C 1
ATOM 695 O O . VAL A 1 89 ? 12.822 -8.216 -34.949 1.00 92.19 89 VAL A O 1
ATOM 698 N N . LEU A 1 90 ? 12.494 -6.077 -34.368 1.00 92.75 90 LEU A N 1
ATOM 699 C CA . LEU A 1 90 ? 11.384 -5.850 -35.300 1.00 92.75 90 LEU A CA 1
ATOM 700 C C . LEU A 1 90 ? 11.841 -5.843 -36.766 1.00 92.75 90 LEU A C 1
ATOM 702 O O . LEU A 1 90 ? 11.113 -6.343 -37.627 1.00 92.75 90 LEU A O 1
ATOM 706 N N . GLU A 1 91 ? 13.024 -5.300 -37.057 1.00 93.56 91 GLU A N 1
ATOM 707 C CA . GLU A 1 91 ? 13.662 -5.388 -38.377 1.00 93.56 91 GLU A CA 1
ATOM 708 C C . GLU A 1 91 ? 13.951 -6.840 -38.757 1.00 93.56 91 GLU A C 1
ATOM 710 O O . GLU A 1 91 ? 13.579 -7.290 -39.841 1.00 93.56 91 GLU A O 1
ATOM 715 N N . LEU A 1 92 ? 14.546 -7.607 -37.842 1.00 92.19 92 LEU A N 1
ATOM 716 C CA . LEU A 1 92 ? 14.806 -9.027 -38.047 1.00 92.19 92 LEU A CA 1
ATOM 717 C C . LEU A 1 92 ? 13.499 -9.812 -38.248 1.00 92.19 92 LEU A C 1
ATOM 719 O O . LEU A 1 92 ? 13.389 -10.612 -39.175 1.00 92.19 92 LEU A O 1
ATOM 723 N N . ALA A 1 93 ? 12.480 -9.556 -37.422 1.00 91.88 93 ALA A N 1
ATOM 724 C CA . ALA A 1 93 ? 11.178 -10.214 -37.513 1.00 91.88 93 ALA A CA 1
ATOM 725 C C . ALA A 1 93 ? 10.508 -10.009 -38.882 1.00 91.88 93 ALA A C 1
ATOM 727 O O . ALA A 1 93 ? 9.883 -10.933 -39.402 1.00 91.88 93 ALA A O 1
ATOM 728 N N . ARG A 1 94 ? 10.669 -8.827 -39.493 1.00 88.75 94 ARG A N 1
ATOM 729 C CA . ARG A 1 94 ? 10.130 -8.518 -40.829 1.00 88.75 94 ARG A CA 1
ATOM 730 C C . ARG A 1 94 ? 10.736 -9.359 -41.949 1.00 88.75 94 ARG A C 1
ATOM 732 O O . ARG A 1 94 ? 10.086 -9.526 -42.978 1.00 88.75 94 ARG A O 1
ATOM 739 N N . GLN A 1 95 ? 11.942 -9.887 -41.763 1.00 93.06 95 GLN A N 1
ATOM 740 C CA . GLN A 1 95 ? 12.611 -10.721 -42.763 1.00 93.06 95 GLN A CA 1
ATOM 741 C C . GLN A 1 95 ? 12.067 -12.154 -42.788 1.00 93.06 95 GLN A C 1
ATOM 743 O O . GLN A 1 95 ? 12.225 -12.856 -43.787 1.00 93.06 95 GLN A O 1
ATOM 748 N N . PHE A 1 96 ? 11.410 -12.600 -41.715 1.00 89.56 96 PHE A N 1
ATOM 749 C CA . PHE A 1 96 ? 10.817 -13.928 -41.669 1.00 89.56 96 PHE A CA 1
ATOM 750 C C . PHE A 1 96 ? 9.461 -13.974 -42.392 1.00 89.56 96 PHE A C 1
ATOM 752 O O . PHE A 1 96 ? 8.696 -13.001 -42.364 1.00 89.56 96 PHE A O 1
ATOM 759 N N . PRO A 1 97 ? 9.105 -15.124 -43.001 1.00 86.50 97 PRO A N 1
ATOM 760 C CA . PRO A 1 97 ? 7.760 -15.346 -43.508 1.00 86.50 97 PRO A CA 1
ATOM 761 C C . PRO A 1 97 ? 6.761 -15.215 -42.358 1.00 86.50 97 PRO A C 1
ATOM 763 O O . PRO A 1 97 ? 6.791 -15.990 -41.404 1.00 86.50 97 PRO A O 1
ATOM 766 N N . HIS A 1 98 ? 5.864 -14.240 -42.446 1.00 79.06 98 HIS A N 1
ATOM 767 C CA . HIS A 1 98 ? 4.831 -14.021 -41.444 1.00 79.06 98 HIS A CA 1
ATOM 768 C C . HIS A 1 98 ? 3.452 -14.085 -42.098 1.00 79.06 98 HIS A C 1
ATOM 770 O O . HIS A 1 98 ? 3.245 -13.632 -43.224 1.00 79.06 98 HIS A O 1
ATOM 776 N N . ARG A 1 99 ? 2.481 -14.652 -41.380 1.00 75.38 99 ARG A N 1
ATOM 777 C CA . ARG A 1 99 ? 1.079 -14.685 -41.798 1.00 75.38 99 ARG A CA 1
ATOM 778 C C . ARG A 1 99 ? 0.300 -13.739 -40.899 1.00 75.38 99 ARG A C 1
ATOM 780 O O . ARG A 1 99 ? 0.021 -14.070 -39.752 1.00 75.38 99 ARG A O 1
ATOM 787 N N . MET A 1 100 ? -0.045 -12.560 -41.411 1.00 66.62 100 MET A N 1
ATOM 788 C CA . MET A 1 100 ? -0.917 -11.640 -40.681 1.00 66.62 100 MET A CA 1
ATOM 789 C C . MET A 1 100 ? -2.346 -12.183 -40.687 1.00 66.62 100 MET A C 1
ATOM 791 O O . MET A 1 100 ? -3.018 -12.186 -41.719 1.00 66.62 100 MET A O 1
ATOM 795 N N . SER A 1 101 ? -2.821 -12.655 -39.539 1.00 77.88 101 SER A N 1
ATOM 796 C CA . SER A 1 101 ? -4.230 -12.966 -39.321 1.00 77.88 101 SER A CA 1
ATOM 797 C C . SER A 1 101 ? -4.908 -11.790 -38.620 1.00 77.88 101 SER A C 1
ATOM 799 O O . SER A 1 101 ? -4.354 -11.179 -37.711 1.00 77.88 101 SER A O 1
ATOM 801 N N . ARG A 1 102 ? -6.143 -11.469 -39.024 1.00 78.44 102 ARG A N 1
ATOM 802 C CA . ARG A 1 102 ? -6.964 -10.464 -38.318 1.00 78.44 102 ARG A CA 1
ATOM 803 C C . ARG A 1 102 ? -7.369 -10.918 -36.911 1.00 78.44 102 ARG A C 1
ATOM 805 O O . ARG A 1 102 ? -7.744 -10.091 -36.089 1.00 78.44 102 ARG A O 1
ATOM 812 N N . HIS A 1 103 ? -7.293 -12.221 -36.652 1.00 80.69 103 HIS A N 1
ATOM 813 C CA . HIS A 1 103 ? -7.621 -12.840 -35.378 1.00 80.69 103 HIS A CA 1
ATOM 814 C C . HIS A 1 103 ? -6.376 -13.510 -34.802 1.00 80.69 103 HIS A C 1
ATOM 816 O O . HIS A 1 103 ? -5.693 -14.274 -35.489 1.00 80.69 103 HIS A O 1
ATOM 822 N N . LEU A 1 104 ? -6.067 -13.185 -33.548 1.00 78.56 104 LEU A N 1
ATOM 823 C CA . LEU A 1 104 ? -4.949 -13.763 -32.819 1.00 78.56 104 LEU A CA 1
ATOM 824 C C . LEU A 1 104 ? -5.402 -15.110 -32.238 1.00 78.56 104 LEU A C 1
ATOM 826 O O . LEU A 1 104 ? -5.978 -15.155 -31.154 1.00 78.56 104 LEU A O 1
ATOM 830 N N . GLU A 1 105 ? -5.165 -16.204 -32.961 1.00 79.38 105 GLU A N 1
ATOM 831 C CA . GLU A 1 105 ? -5.458 -17.574 -32.498 1.00 79.38 105 GLU A CA 1
ATOM 832 C C . GLU A 1 105 ? -4.345 -18.117 -31.594 1.00 79.38 105 GLU A C 1
ATOM 834 O O . GLU A 1 105 ? -3.869 -19.239 -31.737 1.00 79.38 105 GLU A O 1
ATOM 839 N N . LEU A 1 106 ? -3.884 -17.277 -30.671 1.00 76.44 106 LEU A N 1
ATOM 840 C CA . LEU A 1 106 ? -2.905 -17.657 -29.667 1.00 76.44 106 LEU A CA 1
ATOM 841 C C . LEU A 1 106 ? -3.619 -17.841 -28.325 1.00 76.44 106 LEU A C 1
ATOM 843 O O . LEU A 1 106 ? -4.531 -17.070 -28.002 1.00 76.44 106 LEU A O 1
ATOM 847 N N . PRO A 1 107 ? -3.218 -18.841 -27.522 1.00 78.81 107 PRO A N 1
ATOM 848 C CA . PRO A 1 107 ? -3.740 -18.990 -26.175 1.00 78.81 107 PRO A CA 1
ATOM 849 C C . PRO A 1 107 ? -3.487 -17.707 -25.380 1.00 78.81 107 PRO A C 1
ATOM 851 O O . PRO A 1 107 ? -2.456 -17.045 -25.521 1.00 78.81 107 PRO A O 1
ATOM 854 N N . ARG A 1 108 ? -4.448 -17.342 -24.529 1.00 78.00 108 ARG A N 1
ATOM 855 C CA . ARG A 1 108 ? -4.310 -16.167 -23.666 1.00 78.00 108 ARG A CA 1
ATOM 856 C C . ARG A 1 108 ? -3.148 -16.402 -22.701 1.00 78.00 108 ARG A C 1
ATOM 858 O O . ARG A 1 108 ? -3.212 -17.305 -21.870 1.00 78.00 108 ARG A O 1
ATOM 865 N N . PH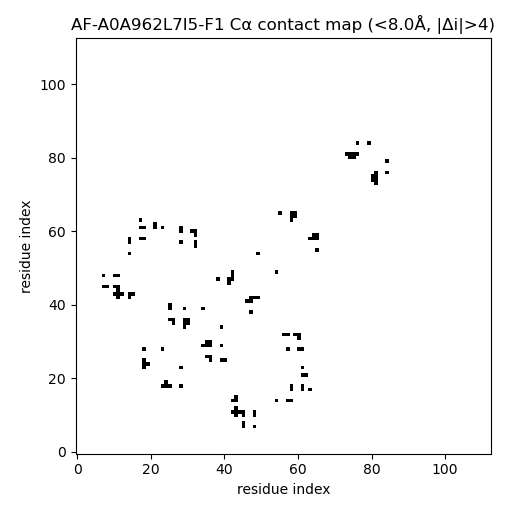E A 1 109 ? -2.107 -15.584 -22.819 1.00 73.56 109 PHE A N 1
ATOM 866 C CA . PHE A 1 109 ? -0.935 -15.647 -21.950 1.00 73.56 109 PHE A CA 1
ATOM 867 C C . PHE A 1 109 ? -1.341 -15.467 -20.477 1.00 73.56 109 PHE A C 1
ATOM 869 O O . PHE A 1 109 ? -2.148 -14.592 -20.163 1.00 73.56 109 PHE A O 1
ATOM 876 N N . GLY A 1 110 ? -0.791 -16.293 -19.584 1.00 68.38 110 GLY A N 1
ATOM 877 C CA . GLY A 1 110 ? -0.995 -16.181 -18.133 1.00 68.38 110 GLY A CA 1
ATOM 878 C C . GLY A 1 110 ? -2.274 -16.814 -17.576 1.00 68.38 110 GLY A C 1
ATOM 879 O O . GLY A 1 110 ? -2.560 -16.640 -16.395 1.00 68.38 110 GLY A O 1
ATOM 880 N N . ARG A 1 111 ? -3.050 -17.560 -18.374 1.00 57.34 111 ARG A N 1
ATOM 881 C CA . ARG A 1 111 ? -4.182 -18.339 -17.853 1.00 57.34 111 ARG A CA 1
ATOM 882 C C . ARG A 1 111 ? -3.698 -19.721 -17.392 1.00 57.34 111 ARG A C 1
ATOM 884 O O . ARG A 1 111 ? -3.767 -20.684 -18.146 1.00 57.34 111 ARG A O 1
ATOM 891 N N . HIS A 1 112 ? -3.187 -19.798 -16.166 1.00 52.75 112 HIS A N 1
ATOM 892 C CA . HIS A 1 112 ? -3.117 -21.061 -15.429 1.00 52.75 112 HIS A CA 1
ATOM 893 C C . HIS A 1 112 ? -4.451 -21.246 -14.696 1.00 52.75 112 HIS A C 1
ATOM 895 O O . HIS A 1 112 ? -4.948 -20.298 -14.085 1.00 52.75 112 HIS A O 1
ATOM 901 N N . GLY A 1 113 ? -5.071 -22.412 -14.882 1.00 53.25 113 GLY A N 1
ATOM 902 C CA . GLY A 1 113 ? -6.195 -22.868 -14.065 1.00 53.25 113 GLY A CA 1
ATOM 903 C C . GLY A 1 113 ? -5.705 -23.483 -12.767 1.00 53.25 113 GLY A C 1
ATOM 904 O O . GLY A 1 113 ? -4.511 -23.861 -12.725 1.00 53.25 113 GLY A O 1
#

Foldseek 3Di:
DVVPVVVQQVLLCVLVVLCVVLVHDLCQLCVLLVHDSVVNVCSNVSVDP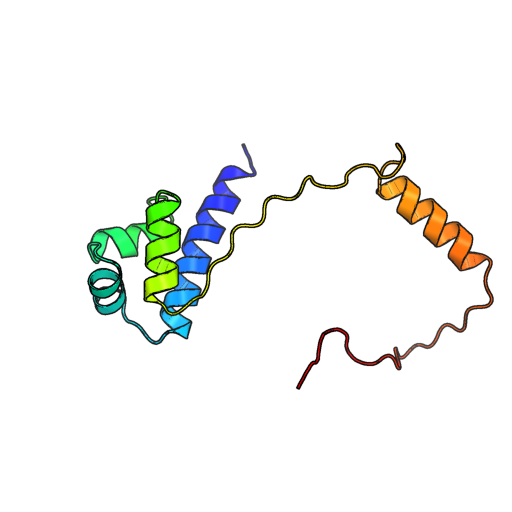DDPVSSVSSSVSSVDDDDDDDDDPCCDDPNHGVVRVVVVVVVVVVVDDDDDDPDDPDPDPPDDD

pLDDT: mean 88.23, std 12.27, range [51.28, 98.56]

Mean predicted aligned error: 11.04 Å

Secondary structure (DSSP, 8-state):
-HHHHHHHHHHHHHHHHHHHHTT--HHHHHHHHTS-HHHHHHHHTTSSPPPHHHHHHHHHHTT-----------SEETTEEHHHHHHHHHHHHHHS-----SS--SPPTT---

Solvent-accessible surface area (backbone atoms only — not comparable to full-atom values): 6956 Å² total; per-residue (Å²): 120,79,63,62,65,53,52,46,44,52,55,9,49,51,54,47,48,44,31,56,75,53,70,45,52,64,61,56,44,13,58,67,42,73,51,48,48,71,57,50,52,31,25,48,67,46,76,42,81,69,54,69,72,56,46,52,44,44,43,42,53,39,72,47,88,84,81,89,83,91,74,82,81,77,57,48,60,99,83,37,45,50,68,59,50,50,49,54,51,53,58,55,55,67,74,47,95,76,81,91,61,99,63,82,91,61,81,71,84,88,74,77,130